Protein AF-A0A6G2PZH3-F1 (afdb_monomer_lite)

Sequence (75 aa):
RIAYILDDADPMAVITVGDSGVVLPAGTGRILLDDTATQQALDAQTSSDLADTERRAPLNAGAPAYVIYTSGSTG

pLDDT: mean 92.71, std 7.27, range [56.66, 98.06]

Radius of gyration: 16.03 Å; chains: 1; bounding box: 36×36×31 Å

Structure (mmCIF, N/CA/C/O backbone):
data_AF-A0A6G2PZH3-F1
#
_entry.id   AF-A0A6G2PZH3-F1
#
loop_
_atom_site.group_PDB
_atom_site.id
_atom_site.type_symbol
_atom_site.label_atom_id
_atom_site.label_alt_id
_atom_site.label_comp_id
_atom_site.label_asym_id
_atom_site.label_entity_id
_atom_site.label_seq_id
_atom_site.pdbx_PDB_ins_code
_atom_site.Cartn_x
_atom_site.Cartn_y
_atom_site.Cartn_z
_atom_site.occupancy
_atom_site.B_iso_or_equiv
_atom_site.auth_seq_id
_atom_site.auth_comp_id
_atom_site.auth_asym_id
_atom_site.auth_atom_id
_atom_site.pdbx_PDB_model_num
ATOM 1 N N . ARG A 1 1 ? 12.252 -6.121 -11.211 1.00 88.19 1 ARG A N 1
ATOM 2 C CA . ARG A 1 1 ? 12.013 -6.421 -9.776 1.00 88.19 1 ARG A CA 1
ATOM 3 C C . ARG A 1 1 ? 10.653 -5.930 -9.288 1.00 88.19 1 ARG A C 1
ATOM 5 O O . ARG A 1 1 ? 9.916 -6.767 -8.806 1.00 88.19 1 ARG A O 1
ATOM 12 N N . ILE A 1 2 ? 10.289 -4.647 -9.428 1.00 92.19 2 ILE A N 1
ATOM 13 C CA . ILE A 1 2 ? 8.961 -4.157 -8.985 1.00 92.19 2 ILE A CA 1
ATOM 14 C C . ILE A 1 2 ? 7.818 -4.938 -9.651 1.00 92.19 2 ILE A C 1
ATOM 16 O O . ILE A 1 2 ? 6.968 -5.448 -8.942 1.00 92.19 2 ILE A O 1
ATOM 20 N N . ALA A 1 3 ? 7.857 -5.128 -10.975 1.00 91.88 3 ALA A N 1
ATOM 21 C CA . ALA A 1 3 ? 6.845 -5.920 -11.684 1.00 91.88 3 ALA A CA 1
ATOM 22 C C . ALA A 1 3 ? 6.685 -7.347 -11.123 1.00 91.88 3 ALA A C 1
ATOM 24 O O . ALA A 1 3 ? 5.567 -7.776 -10.903 1.00 91.88 3 ALA A O 1
ATOM 25 N N . TYR A 1 4 ? 7.793 -8.033 -10.814 1.00 91.00 4 TYR A N 1
ATOM 26 C CA . TYR A 1 4 ? 7.764 -9.352 -10.169 1.00 91.00 4 TYR A CA 1
ATOM 27 C C . TYR A 1 4 ? 7.094 -9.307 -8.789 1.00 91.00 4 TYR A C 1
ATOM 29 O O . TYR A 1 4 ? 6.264 -10.148 -8.490 1.00 91.00 4 TYR A O 1
ATOM 37 N N . ILE A 1 5 ? 7.431 -8.313 -7.957 1.00 93.69 5 ILE A N 1
ATOM 38 C CA . ILE A 1 5 ? 6.826 -8.167 -6.624 1.00 93.69 5 ILE A CA 1
ATOM 39 C C . ILE A 1 5 ? 5.320 -7.919 -6.740 1.00 93.69 5 ILE A C 1
ATOM 41 O O . ILE A 1 5 ? 4.559 -8.466 -5.958 1.00 93.69 5 ILE A O 1
ATOM 45 N N . LEU A 1 6 ? 4.890 -7.091 -7.694 1.00 94.81 6 LEU A N 1
ATOM 46 C CA . LEU A 1 6 ? 3.471 -6.793 -7.888 1.00 94.81 6 LEU A CA 1
ATOM 47 C C . LEU A 1 6 ? 2.691 -7.992 -8.435 1.00 94.81 6 LEU A C 1
ATOM 49 O O . LEU A 1 6 ? 1.542 -8.166 -8.054 1.00 94.81 6 LEU A O 1
ATOM 53 N N . ASP A 1 7 ? 3.311 -8.793 -9.299 1.00 92.94 7 ASP A N 1
ATOM 54 C CA . ASP A 1 7 ? 2.718 -10.019 -9.839 1.00 92.94 7 ASP A CA 1
ATOM 55 C C . ASP A 1 7 ? 2.585 -11.106 -8.758 1.00 92.94 7 ASP A C 1
ATOM 57 O O . ASP A 1 7 ? 1.533 -11.717 -8.621 1.00 92.94 7 ASP A O 1
ATOM 61 N N . ASP A 1 8 ? 3.619 -11.292 -7.931 1.00 94.50 8 ASP A N 1
ATOM 62 C CA . ASP A 1 8 ? 3.632 -12.293 -6.856 1.00 94.50 8 ASP A CA 1
ATOM 63 C C . ASP A 1 8 ? 2.753 -11.899 -5.654 1.00 94.50 8 ASP A C 1
ATOM 65 O O . ASP A 1 8 ? 2.077 -12.745 -5.072 1.00 94.50 8 ASP A O 1
ATOM 69 N N . ALA A 1 9 ? 2.741 -10.616 -5.274 1.00 94.75 9 ALA A N 1
ATOM 70 C CA . ALA A 1 9 ? 1.979 -10.138 -4.119 1.00 94.75 9 ALA A CA 1
ATOM 71 C C . ALA A 1 9 ? 0.493 -9.870 -4.413 1.00 94.75 9 ALA A C 1
ATOM 73 O O . ALA A 1 9 ? -0.271 -9.725 -3.459 1.00 94.75 9 ALA A O 1
ATOM 74 N N . ASP A 1 10 ? 0.113 -9.729 -5.689 1.00 95.12 10 ASP A N 1
ATOM 75 C CA . ASP A 1 10 ? -1.238 -9.385 -6.166 1.00 95.12 10 ASP A CA 1
ATOM 76 C C . ASP A 1 10 ? -1.960 -8.325 -5.296 1.00 95.12 10 ASP A C 1
ATOM 78 O O . ASP A 1 10 ? -2.996 -8.586 -4.671 1.00 95.12 10 ASP A O 1
ATOM 82 N N . PRO A 1 11 ? -1.392 -7.109 -5.148 1.00 95.88 11 PRO A N 1
ATOM 83 C CA . PRO A 1 11 ? -1.954 -6.119 -4.244 1.00 95.88 11 PRO A CA 1
ATOM 84 C C . PRO A 1 11 ? -3.249 -5.525 -4.806 1.00 95.88 11 PRO A C 1
ATOM 86 O O . PRO A 1 11 ? -3.325 -5.131 -5.969 1.00 95.88 11 PRO A O 1
ATOM 89 N N . MET A 1 12 ? -4.237 -5.300 -3.932 1.00 95.69 12 MET A N 1
ATOM 90 C CA . MET A 1 12 ? -5.457 -4.565 -4.304 1.00 95.69 12 MET A CA 1
ATOM 91 C C . MET A 1 12 ? -5.159 -3.138 -4.799 1.00 95.69 12 MET A C 1
ATOM 93 O O . MET A 1 12 ? -5.859 -2.618 -5.669 1.00 95.69 12 MET A O 1
ATOM 97 N N . ALA A 1 13 ? -4.144 -2.484 -4.225 1.00 96.88 13 ALA A N 1
ATOM 98 C CA . ALA A 1 13 ? -3.712 -1.151 -4.625 1.00 96.88 13 ALA A CA 1
ATOM 99 C C . ALA A 1 13 ? -2.232 -0.897 -4.307 1.00 96.88 13 ALA A C 1
ATOM 101 O O . ALA A 1 13 ? -1.683 -1.453 -3.356 1.00 96.88 13 ALA A O 1
ATOM 102 N N . VAL A 1 14 ? -1.616 0.006 -5.071 1.00 97.12 14 VAL A N 1
ATOM 103 C CA . VAL A 1 14 ? -0.267 0.529 -4.836 1.00 97.12 14 VAL A CA 1
ATOM 104 C C . VAL A 1 14 ? -0.339 2.007 -4.470 1.00 97.12 14 VAL A C 1
ATOM 106 O O . VAL A 1 14 ? -0.900 2.815 -5.214 1.00 97.12 14 VAL A O 1
ATOM 109 N N . ILE A 1 15 ? 0.264 2.350 -3.332 1.00 97.44 15 ILE A N 1
ATOM 110 C CA . ILE A 1 15 ? 0.445 3.726 -2.864 1.00 97.44 15 ILE A CA 1
ATOM 111 C C . ILE A 1 15 ? 1.800 4.228 -3.370 1.00 97.44 15 ILE A C 1
ATOM 113 O O . ILE A 1 15 ? 2.828 3.593 -3.133 1.00 97.44 15 ILE A O 1
ATOM 117 N N . THR A 1 16 ? 1.810 5.344 -4.095 1.00 97.12 16 THR A N 1
ATOM 118 C CA . THR A 1 16 ? 3.025 5.918 -4.687 1.00 97.12 16 THR A CA 1
ATOM 119 C C . THR A 1 16 ? 2.870 7.424 -4.945 1.00 97.12 16 THR A C 1
ATOM 121 O O . THR A 1 16 ? 1.933 8.034 -4.439 1.00 97.12 16 THR A O 1
ATOM 124 N N . VAL A 1 17 ? 3.789 8.019 -5.705 1.00 97.31 17 VAL A N 1
ATOM 125 C CA . VAL A 1 17 ? 3.759 9.412 -6.182 1.00 97.31 17 VAL A CA 1
ATOM 126 C C . VAL A 1 17 ? 3.772 9.467 -7.714 1.00 97.31 17 VAL A C 1
ATOM 128 O O . VAL A 1 17 ? 4.113 8.473 -8.373 1.00 97.31 17 VAL A O 1
ATOM 131 N N . GLY A 1 18 ? 3.370 10.599 -8.292 1.00 94.88 18 GLY A N 1
ATOM 132 C CA . GLY A 1 18 ? 3.131 10.756 -9.728 1.00 94.88 18 GLY A CA 1
ATOM 133 C C . GLY A 1 18 ? 4.360 10.521 -10.611 1.00 94.88 18 GLY A C 1
ATOM 1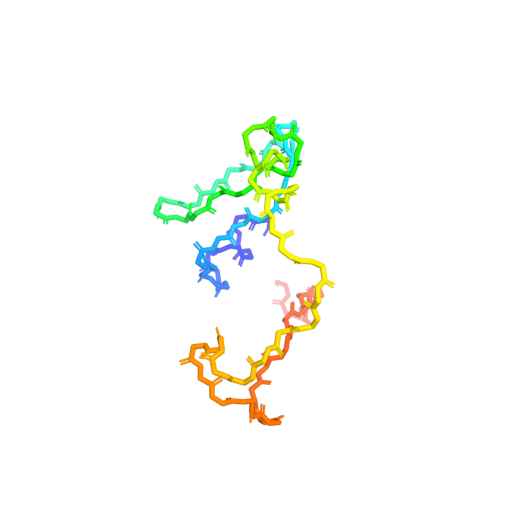34 O O . GLY A 1 18 ? 4.234 9.976 -11.708 1.00 94.88 18 GLY A O 1
ATOM 135 N N . ASP A 1 19 ? 5.552 10.859 -10.124 1.00 94.50 19 ASP A N 1
ATOM 136 C CA . ASP A 1 19 ? 6.823 10.739 -10.850 1.00 94.50 19 ASP A CA 1
ATOM 137 C C . ASP A 1 19 ? 7.567 9.411 -10.608 1.00 94.50 19 ASP A C 1
ATOM 139 O O . ASP A 1 19 ? 8.655 9.195 -11.142 1.00 94.50 19 ASP A O 1
ATOM 143 N N . SER A 1 20 ? 6.961 8.472 -9.874 1.00 93.25 20 SER A N 1
ATOM 144 C CA . SER A 1 20 ? 7.587 7.196 -9.490 1.00 93.25 20 SER A CA 1
ATOM 145 C C . SER A 1 20 ? 7.963 6.275 -10.658 1.00 93.25 20 SER A C 1
ATOM 147 O O . SER A 1 20 ? 8.741 5.336 -10.481 1.00 93.25 20 SER A O 1
ATOM 149 N N . GLY A 1 21 ? 7.375 6.479 -11.843 1.00 91.31 21 GLY A N 1
ATOM 150 C CA . GLY A 1 21 ? 7.594 5.636 -13.022 1.00 91.31 21 GLY A CA 1
ATOM 151 C C . GLY A 1 21 ? 7.095 4.191 -12.874 1.00 91.31 21 GLY A C 1
ATOM 152 O O . GLY A 1 21 ? 7.395 3.346 -13.719 1.00 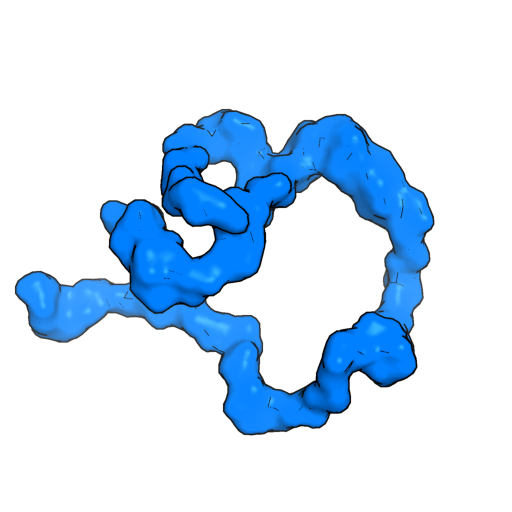91.31 21 GLY A O 1
ATOM 153 N N . VAL A 1 22 ? 6.338 3.879 -11.815 1.00 92.12 22 VAL A N 1
ATOM 154 C CA . VAL A 1 22 ? 5.841 2.524 -11.553 1.00 92.12 22 VAL A CA 1
ATOM 155 C C . VAL A 1 22 ? 4.736 2.163 -12.549 1.00 92.12 22 VAL A C 1
ATOM 157 O O . VAL A 1 22 ? 3.686 2.809 -12.626 1.00 92.12 22 VAL A O 1
ATOM 160 N N . VAL A 1 23 ? 4.957 1.081 -13.293 1.00 92.44 23 VAL A N 1
ATOM 161 C CA . VAL A 1 23 ? 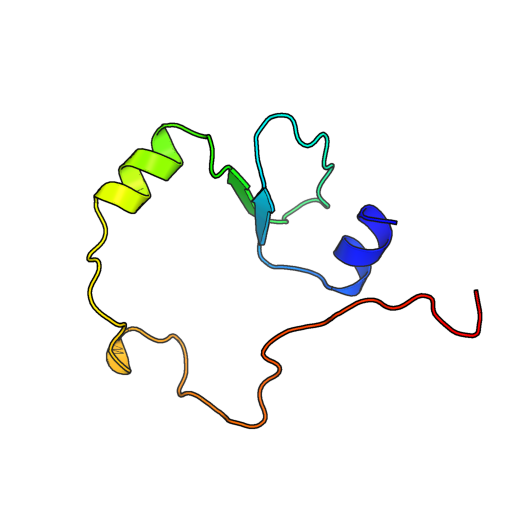3.944 0.447 -14.144 1.00 92.44 23 VAL A CA 1
ATOM 162 C C . VAL A 1 23 ? 3.219 -0.610 -13.319 1.00 92.44 23 VAL A C 1
ATOM 164 O O . VAL A 1 23 ? 3.863 -1.463 -12.710 1.00 92.44 23 VAL A O 1
ATOM 167 N N . LEU A 1 24 ? 1.889 -0.530 -13.282 1.00 93.69 24 LEU A N 1
ATOM 168 C CA . LEU A 1 24 ? 1.056 -1.460 -12.522 1.00 93.69 24 LEU A CA 1
ATOM 169 C C . LEU A 1 24 ? 0.452 -2.527 -13.442 1.00 93.69 24 LEU A C 1
ATOM 171 O O . LEU A 1 24 ? 0.133 -2.203 -14.591 1.00 93.69 24 LEU A O 1
ATOM 175 N N . PRO A 1 25 ? 0.258 -3.761 -12.944 1.00 92.38 25 PRO A N 1
ATOM 176 C CA . PRO A 1 25 ? -0.589 -4.745 -13.605 1.00 92.38 25 PRO A CA 1
ATOM 177 C C . PRO A 1 25 ? -2.003 -4.203 -13.859 1.00 92.38 25 PRO A C 1
ATOM 179 O O . PRO A 1 25 ? -2.487 -3.293 -13.177 1.00 92.38 25 PRO A O 1
ATOM 182 N N . ALA A 1 26 ? -2.680 -4.756 -14.865 1.00 90.88 26 ALA A N 1
ATOM 183 C CA . ALA A 1 26 ? -4.049 -4.367 -15.177 1.00 90.88 26 ALA A CA 1
ATOM 184 C C . ALA A 1 26 ? -4.986 -4.703 -14.004 1.00 90.88 26 ALA A C 1
ATOM 186 O O . ALA A 1 26 ? -4.953 -5.809 -13.479 1.00 90.88 26 ALA A O 1
ATOM 187 N N . GLY A 1 27 ? -5.839 -3.754 -13.615 1.00 90.81 27 GLY A N 1
ATOM 188 C CA . GLY A 1 27 ? -6.792 -3.929 -12.514 1.00 90.81 27 GLY A CA 1
ATOM 189 C C . GLY A 1 27 ? -6.252 -3.578 -11.122 1.00 90.81 27 GLY A C 1
ATOM 190 O O . GLY A 1 27 ? -7.054 -3.403 -10.209 1.00 90.81 27 GLY A O 1
ATOM 191 N N . THR A 1 28 ? -4.939 -3.387 -10.953 1.00 95.81 28 THR A N 1
ATOM 192 C CA . THR A 1 28 ? -4.361 -2.923 -9.6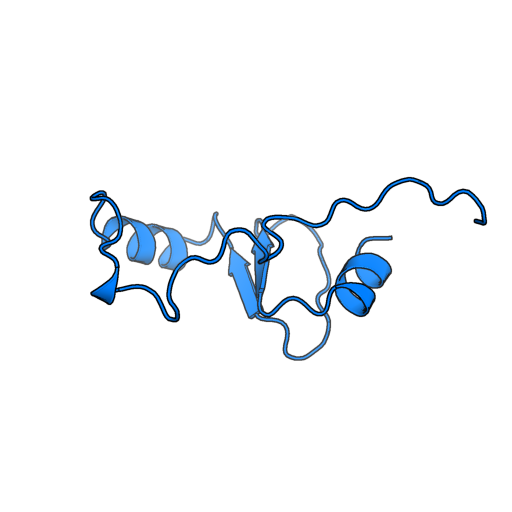83 1.00 95.81 28 THR A CA 1
ATOM 193 C C . THR A 1 28 ? -4.721 -1.456 -9.430 1.00 95.81 28 THR A C 1
ATOM 195 O O . THR A 1 28 ? -4.431 -0.581 -10.252 1.00 95.81 28 THR A O 1
ATOM 198 N N . GLY A 1 29 ? -5.320 -1.161 -8.272 1.00 96.38 29 GLY A N 1
ATOM 199 C CA . GLY A 1 29 ? -5.616 0.211 -7.864 1.00 96.38 29 GLY A CA 1
ATOM 200 C C . GLY A 1 29 ? -4.346 1.054 -7.697 1.00 96.38 29 GLY A C 1
ATOM 201 O O . GLY A 1 29 ? -3.296 0.555 -7.294 1.00 96.38 29 GLY A O 1
ATOM 202 N N . ARG A 1 30 ? -4.431 2.357 -7.970 1.00 96.38 30 ARG A N 1
ATOM 203 C CA . ARG A 1 30 ? -3.333 3.307 -7.747 1.00 96.38 30 ARG A CA 1
ATOM 204 C C . ARG A 1 30 ? -3.799 4.432 -6.840 1.00 96.38 30 ARG A C 1
ATOM 206 O O . ARG A 1 30 ? -4.815 5.055 -7.127 1.00 96.38 30 ARG A O 1
ATOM 213 N N . ILE A 1 31 ? -3.028 4.707 -5.796 1.00 97.62 31 ILE A N 1
ATOM 214 C CA . ILE A 1 31 ? -3.216 5.861 -4.915 1.00 97.62 31 ILE A CA 1
ATOM 215 C C . ILE A 1 31 ? -1.969 6.733 -5.045 1.00 97.62 31 ILE A C 1
ATOM 217 O O . ILE A 1 31 ? -0.865 6.280 -4.741 1.00 97.62 31 ILE A O 1
ATOM 221 N N . LEU A 1 32 ? -2.145 7.959 -5.533 1.00 97.81 32 LEU A N 1
ATOM 222 C CA . LEU A 1 32 ? -1.072 8.941 -5.667 1.00 97.81 32 LEU A CA 1
ATOM 223 C C . LEU A 1 32 ? -1.105 9.870 -4.458 1.00 97.81 32 LEU A C 1
ATOM 225 O O . LEU A 1 32 ? -2.033 10.655 -4.311 1.00 97.81 32 LEU A O 1
ATOM 229 N N . LEU A 1 33 ? -0.116 9.771 -3.574 1.00 97.50 33 LEU A N 1
ATOM 230 C CA . LEU A 1 33 ? -0.079 10.585 -2.359 1.00 97.50 33 LEU A CA 1
ATOM 231 C C . LEU A 1 33 ? 0.105 12.072 -2.658 1.00 97.50 33 LEU A C 1
ATOM 233 O O . LEU A 1 33 ? -0.334 12.896 -1.877 1.00 97.50 33 LEU A O 1
ATOM 237 N N . ASP A 1 34 ? 0.736 12.431 -3.765 1.00 97.06 34 ASP A N 1
ATOM 238 C CA . ASP A 1 34 ? 0.961 13.811 -4.197 1.00 97.06 34 ASP A CA 1
ATOM 239 C C . ASP A 1 34 ? -0.172 14.373 -5.073 1.00 97.06 34 ASP A C 1
ATOM 241 O O . ASP A 1 34 ? -0.146 15.548 -5.444 1.00 97.06 34 ASP A O 1
ATOM 245 N N . ASP A 1 35 ? -1.185 13.565 -5.389 1.00 97.94 35 ASP A N 1
ATOM 246 C CA . ASP A 1 35 ? -2.347 14.028 -6.134 1.00 97.94 35 ASP A CA 1
ATOM 247 C C . ASP A 1 35 ? -3.247 14.925 -5.269 1.00 97.94 35 ASP A C 1
ATOM 249 O O . ASP A 1 35 ? -3.583 14.609 -4.125 1.00 97.94 35 ASP A O 1
ATOM 253 N N . THR A 1 36 ? -3.683 16.050 -5.843 1.00 98.00 36 THR A N 1
ATOM 254 C CA . THR A 1 36 ? -4.486 17.053 -5.127 1.00 98.00 36 THR A CA 1
ATOM 255 C C . THR A 1 36 ? -5.825 16.485 -4.663 1.00 98.00 36 THR A C 1
ATOM 257 O O . THR A 1 36 ? -6.253 16.784 -3.550 1.00 98.00 36 THR A O 1
ATOM 260 N N . ALA A 1 37 ? -6.484 15.652 -5.475 1.00 97.50 37 ALA A N 1
ATOM 261 C CA . ALA A 1 37 ? -7.760 15.060 -5.084 1.00 97.50 37 ALA A CA 1
ATOM 262 C C . ALA A 1 37 ? -7.576 14.039 -3.950 1.00 97.50 37 ALA A C 1
ATOM 264 O O . ALA A 1 37 ? -8.386 13.995 -3.026 1.00 97.50 37 ALA A O 1
ATOM 265 N N . THR A 1 38 ? -6.483 13.271 -3.975 1.00 97.94 38 THR A N 1
ATOM 266 C CA . THR A 1 38 ? -6.119 12.362 -2.878 1.00 97.94 38 THR A CA 1
ATOM 267 C C . THR A 1 38 ? -5.859 13.125 -1.579 1.00 97.94 38 THR A C 1
ATOM 269 O O . THR A 1 38 ? -6.409 12.757 -0.544 1.00 97.94 38 THR A O 1
ATOM 272 N N . GLN A 1 39 ? -5.094 14.220 -1.624 1.00 98.06 39 GLN A N 1
ATOM 273 C CA . GLN A 1 39 ? -4.843 15.069 -0.451 1.00 98.06 39 GLN A CA 1
ATOM 274 C C . GLN A 1 39 ? -6.139 15.650 0.131 1.00 98.06 39 GLN A C 1
ATOM 276 O O . GLN A 1 39 ? -6.405 15.493 1.317 1.00 98.06 39 GLN A O 1
ATOM 281 N N . GLN A 1 40 ? -7.009 16.211 -0.712 1.00 98.06 40 GLN A N 1
ATOM 282 C CA . GLN A 1 40 ? -8.313 16.723 -0.274 1.00 98.06 40 GLN A CA 1
ATOM 283 C C . GLN A 1 40 ? -9.204 15.636 0.343 1.00 98.06 40 GLN A C 1
ATOM 285 O O . GLN A 1 40 ? -9.917 15.889 1.313 1.00 98.06 40 GLN A O 1
ATOM 290 N N . ALA A 1 41 ? -9.178 14.420 -0.211 1.00 97.31 41 ALA A N 1
ATOM 291 C CA . ALA A 1 41 ? -9.941 13.299 0.323 1.00 97.31 41 ALA A CA 1
ATOM 292 C C . ALA A 1 41 ? -9.426 12.842 1.696 1.00 97.31 41 ALA A C 1
ATOM 294 O O . ALA A 1 41 ? -10.240 12.436 2.527 1.00 97.31 41 ALA A O 1
ATOM 295 N N . LEU A 1 42 ? -8.109 12.912 1.929 1.00 96.12 42 LEU A N 1
ATOM 296 C CA . LEU A 1 42 ? -7.480 12.626 3.220 1.00 96.12 42 LEU A CA 1
ATOM 297 C C . LEU A 1 42 ? -7.796 13.712 4.254 1.00 96.12 42 LEU A C 1
ATOM 299 O O . LEU A 1 42 ? -8.185 13.373 5.367 1.00 96.12 42 LEU A O 1
ATOM 303 N N . ASP A 1 43 ? -7.718 14.989 3.872 1.00 96.88 43 ASP A N 1
ATOM 304 C CA . ASP A 1 43 ? -8.048 16.130 4.742 1.00 96.88 43 ASP A CA 1
ATOM 305 C C . ASP A 1 43 ? -9.510 16.108 5.219 1.00 96.88 43 ASP A C 1
ATOM 307 O O . ASP A 1 43 ? -9.840 16.641 6.278 1.00 96.88 43 ASP A O 1
ATOM 311 N N . ALA A 1 44 ? -10.398 15.481 4.445 1.00 97.25 44 ALA A N 1
ATOM 312 C CA . ALA A 1 44 ? -11.798 15.293 4.806 1.00 97.25 44 ALA A CA 1
ATOM 313 C C . ALA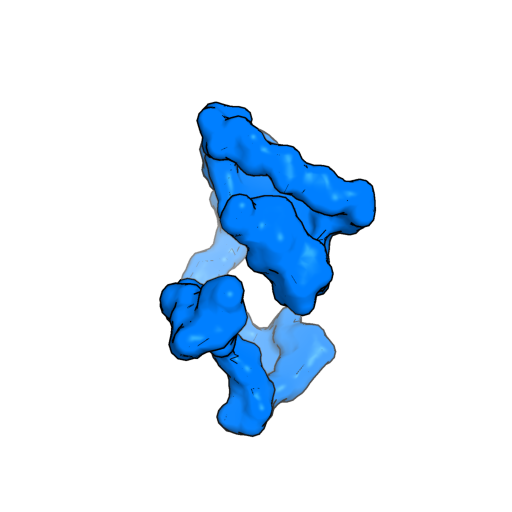 A 1 44 ? -12.042 14.131 5.794 1.00 97.25 44 ALA A C 1
ATOM 315 O O . ALA A 1 44 ? -13.169 13.981 6.272 1.00 97.25 44 ALA A O 1
ATOM 316 N N . GLN A 1 45 ? -11.038 13.294 6.088 1.00 95.00 45 GLN A N 1
ATOM 317 C CA . GLN A 1 45 ? -11.168 12.182 7.036 1.00 95.00 45 GLN A CA 1
ATOM 318 C C . GLN A 1 45 ? -10.928 12.623 8.483 1.00 95.00 45 GLN A C 1
ATOM 320 O O . GLN A 1 45 ? -10.213 13.582 8.766 1.00 95.00 45 GLN A O 1
ATOM 325 N N . THR A 1 46 ? -11.501 11.875 9.429 1.00 94.25 46 THR A N 1
ATOM 326 C CA . THR A 1 46 ? -11.175 12.028 10.852 1.00 94.25 46 THR A CA 1
ATOM 327 C C . THR A 1 46 ? -9.754 11.539 11.146 1.00 94.25 46 THR A C 1
ATOM 329 O O . THR A 1 46 ? -9.287 10.565 10.559 1.00 94.25 46 THR A O 1
ATOM 332 N N . SER A 1 47 ? -9.081 12.190 12.095 1.00 93.31 47 SER A N 1
ATOM 333 C CA . SER A 1 47 ? -7.772 11.771 12.614 1.00 93.31 47 SER A CA 1
ATOM 334 C C . SER A 1 47 ? -7.864 10.866 13.848 1.00 93.31 47 SER A C 1
ATOM 336 O O . SER A 1 47 ? -6.838 10.504 14.421 1.00 93.31 47 SER A O 1
ATOM 338 N N . SER A 1 48 ? -9.078 10.522 14.287 1.00 95.12 48 SER A N 1
ATOM 339 C CA . SER A 1 48 ? -9.302 9.587 15.391 1.00 95.12 48 SER A CA 1
ATOM 340 C C . SER A 1 48 ? -8.939 8.152 15.011 1.00 95.12 48 SER A C 1
ATOM 342 O O . SER A 1 48 ? -9.071 7.756 13.853 1.00 95.12 48 SER A O 1
ATOM 344 N N . ASP A 1 49 ? -8.562 7.351 16.008 1.00 93.75 49 ASP A N 1
ATOM 345 C CA . ASP A 1 49 ? -8.346 5.915 15.826 1.00 93.75 49 ASP A CA 1
ATOM 346 C C . ASP A 1 49 ? -9.603 5.214 15.286 1.00 93.75 49 ASP A C 1
ATOM 348 O O . ASP A 1 49 ? -10.727 5.545 15.668 1.00 93.75 49 ASP A O 1
ATOM 352 N N . LEU A 1 50 ? -9.394 4.202 14.436 1.00 92.62 50 LEU A N 1
ATOM 353 C CA . LEU A 1 50 ? -10.472 3.366 13.906 1.00 92.62 50 LEU A CA 1
ATOM 354 C C . LEU A 1 50 ? -11.099 2.506 15.007 1.00 92.62 50 LEU A C 1
ATOM 356 O O . LEU A 1 50 ? -10.412 1.700 15.650 1.00 92.62 50 LEU A O 1
ATOM 360 N N . ALA A 1 51 ? -12.417 2.595 15.137 1.00 92.88 51 ALA A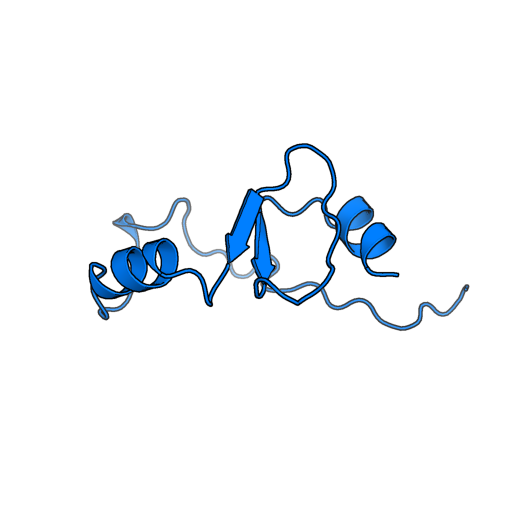 N 1
ATOM 361 C CA . ALA A 1 51 ? -13.228 1.682 15.921 1.00 92.88 51 ALA A CA 1
ATOM 362 C C . ALA A 1 51 ? -13.332 0.306 15.246 1.00 92.88 51 ALA A C 1
ATOM 364 O O . ALA A 1 51 ? -13.266 0.166 14.023 1.00 92.88 51 ALA A O 1
ATOM 365 N N . ASP A 1 52 ? -13.574 -0.739 16.040 1.00 92.88 52 ASP A N 1
ATOM 366 C CA . ASP A 1 52 ? -13.710 -2.106 15.519 1.00 92.88 52 ASP A CA 1
ATOM 367 C C . ASP A 1 52 ? -14.870 -2.258 14.526 1.00 92.88 52 ASP A C 1
ATOM 369 O O . ASP A 1 52 ? -14.786 -3.065 13.602 1.00 92.88 52 ASP A O 1
ATOM 373 N N . THR A 1 53 ? -15.920 -1.443 14.659 1.00 93.88 53 THR A N 1
ATOM 374 C CA . THR A 1 53 ? -17.066 -1.416 13.737 1.00 93.88 53 THR A CA 1
ATOM 375 C C . THR A 1 53 ? -16.734 -0.843 12.361 1.00 93.88 53 THR A C 1
ATOM 377 O O . THR A 1 53 ? -17.480 -1.075 11.415 1.00 93.88 53 THR A O 1
ATOM 380 N N . GLU A 1 54 ? -15.640 -0.092 12.235 1.00 93.19 54 GLU A N 1
ATOM 381 C CA . GLU A 1 54 ? -15.182 0.487 10.965 1.00 93.19 54 GLU A CA 1
ATOM 382 C C . GLU A 1 54 ? -14.287 -0.488 10.180 1.00 93.19 54 GLU A C 1
ATOM 384 O O . GLU A 1 54 ? -13.993 -0.279 9.001 1.00 93.19 54 GLU A O 1
ATOM 389 N N . ARG A 1 55 ? -13.847 -1.584 10.813 1.00 93.31 55 ARG A N 1
ATOM 390 C CA . ARG A 1 55 ? -12.982 -2.592 10.194 1.00 93.31 55 ARG A CA 1
ATOM 391 C C . ARG A 1 55 ? -13.809 -3.566 9.356 1.00 93.31 55 ARG A C 1
ATOM 393 O O . ARG A 1 55 ? -14.888 -3.997 9.743 1.00 93.31 55 ARG A O 1
ATOM 400 N N . ARG A 1 56 ? -13.253 -4.001 8.221 1.00 92.69 56 ARG A N 1
ATOM 401 C CA . ARG A 1 56 ? -13.893 -5.007 7.345 1.00 92.69 56 ARG A CA 1
ATOM 402 C C . ARG A 1 56 ? -13.960 -6.408 7.967 1.00 92.69 56 ARG A C 1
ATOM 404 O O . ARG A 1 56 ? -14.763 -7.224 7.530 1.00 92.69 56 ARG A O 1
ATOM 411 N N . ALA A 1 57 ? -13.101 -6.689 8.943 1.00 91.62 57 ALA A N 1
ATOM 412 C CA . ALA A 1 57 ? -13.068 -7.931 9.706 1.00 91.62 57 ALA A CA 1
ATOM 413 C C . ALA A 1 57 ? -12.413 -7.685 11.082 1.00 91.62 57 ALA A C 1
ATOM 415 O O . ALA A 1 57 ? -11.634 -6.733 11.212 1.00 91.62 57 ALA A O 1
ATOM 416 N N . PRO A 1 58 ? -12.681 -8.535 12.093 1.00 90.88 58 PRO A N 1
ATOM 417 C CA . PRO A 1 58 ? -11.993 -8.473 13.379 1.00 90.88 58 PRO A CA 1
ATOM 418 C C . PRO A 1 58 ? -10.476 -8.625 13.231 1.00 90.88 58 PRO A C 1
ATOM 420 O O . PRO A 1 58 ? -9.994 -9.347 12.354 1.00 90.88 58 PRO A O 1
ATOM 423 N N . LEU A 1 59 ? -9.717 -7.989 14.124 1.00 90.75 59 LEU A N 1
ATOM 424 C CA . LEU A 1 59 ? -8.270 -8.177 14.181 1.00 90.75 59 LEU A CA 1
ATOM 425 C C . LEU A 1 59 ? -7.930 -9.610 14.600 1.00 90.75 59 LEU A C 1
ATOM 427 O O . LEU A 1 59 ? -8.494 -10.154 15.548 1.00 90.75 59 LEU A O 1
ATOM 431 N N . ASN A 1 60 ? -6.971 -10.208 13.899 1.00 91.62 60 ASN A N 1
ATOM 432 C CA . ASN A 1 60 ? -6.494 -11.559 14.153 1.00 91.62 60 ASN A CA 1
ATOM 433 C C . ASN A 1 60 ? -4.964 -11.546 14.217 1.00 91.62 60 ASN A C 1
ATOM 435 O O . ASN A 1 60 ? -4.314 -11.170 13.245 1.00 91.62 60 ASN A O 1
ATOM 439 N N . ALA A 1 61 ? -4.392 -11.996 15.336 1.00 93.75 61 ALA A N 1
ATOM 440 C CA . ALA A 1 61 ? -2.942 -12.069 15.527 1.00 93.75 61 ALA A CA 1
ATOM 441 C C . ALA A 1 61 ? -2.237 -13.016 14.535 1.00 93.75 61 ALA A C 1
ATOM 443 O O . ALA A 1 61 ? -1.036 -12.893 14.321 1.00 93.75 61 ALA A O 1
ATOM 444 N N . GLY A 1 62 ? -2.971 -13.953 13.930 1.00 95.38 62 GLY A N 1
ATOM 445 C CA . GLY A 1 62 ? -2.462 -14.830 12.876 1.00 95.38 62 GLY A CA 1
ATOM 446 C C . GLY A 1 62 ? -2.488 -14.223 11.469 1.00 95.38 62 GLY A C 1
ATOM 447 O O . GLY A 1 62 ? -1.986 -14.858 10.545 1.00 95.38 62 GLY A O 1
ATOM 448 N N . ALA A 1 63 ? -3.078 -13.038 11.267 1.00 92.25 63 ALA A N 1
ATOM 449 C CA . ALA A 1 63 ? -3.090 -12.386 9.960 1.00 92.25 63 ALA A CA 1
ATOM 450 C C . ALA A 1 63 ? -1.730 -11.715 9.675 1.00 92.25 63 ALA A C 1
ATOM 452 O O . ALA A 1 63 ? -1.198 -11.027 10.550 1.00 92.25 63 ALA A O 1
ATOM 453 N N . PRO A 1 64 ? -1.157 -11.874 8.466 1.00 92.62 64 PRO A N 1
ATOM 454 C CA . PRO A 1 64 ? 0.095 -11.214 8.120 1.00 92.62 64 PRO A CA 1
ATOM 455 C C . PRO A 1 64 ? -0.091 -9.691 8.086 1.00 92.62 64 PRO A C 1
ATOM 457 O O . PRO A 1 64 ? -1.021 -9.184 7.463 1.00 92.62 64 PRO A O 1
ATOM 460 N N . ALA A 1 65 ? 0.816 -8.962 8.740 1.00 92.94 65 ALA A N 1
ATOM 461 C CA . ALA A 1 65 ? 0.811 -7.496 8.746 1.00 92.94 65 ALA A CA 1
ATOM 462 C C . ALA A 1 65 ? 1.632 -6.893 7.594 1.00 92.94 65 ALA A C 1
ATOM 464 O O . ALA A 1 65 ? 1.321 -5.808 7.111 1.00 92.94 65 ALA A O 1
ATOM 465 N N . TYR A 1 66 ? 2.689 -7.584 7.162 1.00 95.38 66 TYR A N 1
ATOM 466 C CA . TYR A 1 66 ? 3.560 -7.160 6.071 1.00 95.38 66 TYR A CA 1
ATOM 467 C C . TYR A 1 66 ? 4.239 -8.362 5.412 1.00 95.38 66 TYR A C 1
ATOM 469 O O . TYR A 1 66 ? 4.419 -9.412 6.030 1.00 95.38 66 TYR A O 1
ATOM 477 N N . VAL A 1 67 ? 4.671 -8.169 4.168 1.00 95.25 67 VAL A N 1
ATOM 478 C CA . VAL A 1 67 ? 5.528 -9.098 3.426 1.00 95.25 67 VAL A CA 1
ATOM 479 C C . VAL A 1 67 ? 6.760 -8.324 2.967 1.00 95.25 67 VAL A C 1
ATOM 481 O O . VAL A 1 67 ? 6.638 -7.260 2.362 1.00 95.25 67 VAL A O 1
ATOM 484 N N . ILE A 1 68 ? 7.954 -8.835 3.275 1.00 94.94 68 ILE A N 1
ATOM 485 C CA . ILE A 1 68 ? 9.231 -8.220 2.887 1.00 94.94 68 ILE A CA 1
ATOM 486 C C . ILE A 1 68 ? 9.986 -9.188 1.978 1.00 94.94 68 ILE A C 1
ATOM 488 O O . ILE A 1 68 ? 10.356 -10.287 2.389 1.00 94.94 68 ILE A O 1
ATOM 492 N N . TYR A 1 69 ? 10.257 -8.748 0.750 1.00 91.94 69 TYR A N 1
ATOM 493 C CA . TYR A 1 69 ? 11.013 -9.513 -0.240 1.00 91.94 69 TYR A CA 1
ATOM 494 C C . TYR A 1 69 ? 12.517 -9.366 -0.010 1.00 91.94 69 TYR A C 1
ATOM 496 O O . TYR A 1 69 ? 13.109 -8.321 -0.302 1.00 91.94 69 TYR A O 1
ATOM 504 N N . THR A 1 70 ? 13.148 -10.432 0.473 1.00 91.00 70 THR A N 1
ATOM 505 C CA . THR A 1 70 ? 14.607 -10.526 0.624 1.00 91.00 70 THR A CA 1
ATOM 506 C C . THR A 1 70 ? 15.254 -11.084 -0.650 1.00 91.00 70 THR A C 1
ATOM 508 O O . THR A 1 70 ? 14.575 -11.367 -1.632 1.00 91.00 70 THR A O 1
ATOM 511 N N . SER A 1 71 ? 16.585 -11.171 -0.693 1.00 84.44 71 SER A N 1
ATOM 512 C CA . SER A 1 71 ? 17.360 -11.481 -1.905 1.00 84.44 71 SER A CA 1
ATOM 513 C C . SER A 1 71 ? 17.065 -12.839 -2.551 1.00 84.44 71 SER A C 1
ATOM 515 O O . SER A 1 71 ? 17.452 -13.021 -3.697 1.00 84.44 71 SER A O 1
ATOM 517 N N . GLY A 1 72 ? 16.407 -13.765 -1.842 1.00 75.38 72 GLY A N 1
ATOM 518 C CA . GLY A 1 72 ? 16.284 -15.165 -2.248 1.00 75.38 72 GLY A CA 1
ATOM 519 C C . GLY A 1 72 ? 17.645 -15.872 -2.239 1.00 75.38 72 GLY A C 1
ATOM 520 O O . GLY A 1 72 ? 18.643 -15.351 -2.726 1.00 75.38 72 GLY A O 1
ATOM 521 N N . SER A 1 73 ? 17.734 -17.065 -1.659 1.00 61.69 73 SER A N 1
ATOM 522 C CA . SER A 1 73 ? 18.980 -17.850 -1.686 1.00 61.69 73 SER A CA 1
ATOM 523 C C . SER A 1 73 ? 19.223 -18.557 -3.028 1.00 61.69 73 SER A C 1
ATOM 525 O O . SER A 1 73 ? 20.322 -19.050 -3.263 1.00 61.69 73 SER A O 1
ATOM 527 N N . THR A 1 74 ? 18.218 -18.608 -3.904 1.00 65.62 74 THR A N 1
ATOM 528 C CA . THR A 1 74 ? 18.186 -19.405 -5.141 1.00 65.62 74 THR A CA 1
ATOM 529 C C . THR A 1 74 ? 17.864 -18.536 -6.355 1.00 65.62 74 THR A C 1
ATOM 531 O O . THR A 1 74 ? 16.902 -18.828 -7.061 1.00 65.62 74 THR A O 1
ATOM 534 N N . GLY A 1 75 ? 18.585 -17.422 -6.516 1.00 56.66 75 GLY A N 1
ATOM 535 C CA . GLY A 1 75 ? 18.370 -16.477 -7.621 1.00 56.66 75 GLY A CA 1
ATOM 536 C C . GLY A 1 75 ? 18.170 -17.138 -8.982 1.00 56.66 75 GLY A C 1
ATOM 537 O O . GLY A 1 75 ? 18.824 -18.175 -9.238 1.00 56.66 75 GLY A O 1
#

Secondary structure (DSSP, 8-state):
-HHHHHHHH--SEEEE-TTS-PPPPTT-EEEETT-HHHHHHHHTS--SPPPGGGSSS---TTS---------S--

Foldseek 3Di:
DLAVCCVVVVACEDEEAPPPPDDHDPNHHYHHPPDPVSVVVVVPDDPDDDDQVNDPDHDDPPDDPDDDDDPDPPD